Protein AF-A0A7W1PK76-F1 (afdb_monomer)

Nearest PDB structures (foldseek):
  7x0r-assembly1_A  TM=9.488E-01  e=7.006E-05  Acetivibrio thermocellus
  4p98-assembly1_A  TM=9.245E-01  e=9.685E-05  Conexibacter woesei DSM 14684
  4ycs-assembly5_E  TM=8.655E-01  e=1.176E-04  Clostridioides difficile 630
  2fqy-assembly1_A  TM=9.642E-01  e=5.030E-03  Treponema pallidum
  8abp-assembly1_A  TM=8.070E-01  e=7.635E-02  Escherichia coli

Radius of gyration: 12.39 Å; Cα contacts (8 Å, |Δi|>4): 175; chains: 1; bounding box: 29×33×29 Å

Sequence (96 aa):
MGLITPGSIADAAWNSGAFEGLQQIRDSLGLAVSHVEARTPSEQDEALRTYAAQGYDLVFAHGFEFQEPAERVSAEYPRTIFIITSGGGWWGTWLR

Mean predicted aligned error: 4.47 Å

Secondary structure (DSSP, 8-state):
-EEEESS-TTSSSHHHHHHHHHHHHHHHH----EEEE--SHHHHHHHHHHHHHTT-SEEEEESGGGHHHHHHHHHH-TTSEEEEES-SSSS---B-

pLDDT: mean 90.77, std 14.56, range [39.5, 98.56]

Solvent-accessible surface area (backbone atoms only — not comparable to full-atom values): 5262 Å² total; per-residue (Å²): 68,39,39,37,25,55,52,58,56,81,63,79,48,77,38,24,53,55,50,52,51,53,50,51,49,27,74,74,69,72,47,70,70,48,78,50,72,28,74,46,77,67,43,42,44,48,49,56,47,49,45,41,76,72,64,33,57,38,33,38,31,56,32,43,85,43,43,69,51,46,60,58,44,19,70,77,35,65,73,24,38,50,43,52,42,76,42,93,58,90,67,82,71,79,49,87

Foldseek 3Di:
DEEEALDDCVPVPQNVVVVVVQVVCCVVVVDDYYYDYQNDLVSLLVVLLVCLVVPAQEYEYEEQSNVVSNLVNCVVRVSHWYWYHPHDDDDTDGRD

Structure (mmCIF, N/CA/C/O backbone):
data_AF-A0A7W1PK76-F1
#
_entry.id   AF-A0A7W1PK76-F1
#
loop_
_atom_site.group_PDB
_atom_site.id
_atom_site.type_symbol
_atom_site.label_atom_id
_atom_site.label_alt_id
_atom_site.label_comp_id
_atom_site.label_asym_id
_atom_site.label_entity_id
_atom_site.label_seq_id
_atom_site.pdbx_PDB_ins_code
_atom_site.Cartn_x
_atom_site.Cartn_y
_atom_site.Cartn_z
_atom_site.occupancy
_atom_site.B_iso_or_equiv
_atom_site.auth_seq_id
_atom_site.auth_comp_id
_atom_site.auth_asym_id
_atom_site.auth_atom_id
_atom_site.pdbx_PDB_model_num
ATOM 1 N N . MET A 1 1 ? -6.957 -0.516 6.600 1.00 93.50 1 MET A N 1
ATOM 2 C CA . MET A 1 1 ? -6.748 -0.546 5.131 1.00 93.50 1 MET A CA 1
ATOM 3 C C . MET A 1 1 ? -5.387 0.054 4.816 1.00 93.50 1 MET A C 1
ATOM 5 O O . MET A 1 1 ? -5.016 1.020 5.470 1.00 93.50 1 MET A O 1
ATOM 9 N N . GLY A 1 2 ? -4.630 -0.532 3.892 1.00 97.25 2 GLY A N 1
ATOM 10 C CA . GLY A 1 2 ? -3.272 -0.090 3.558 1.00 97.25 2 GLY A CA 1
ATOM 11 C C . GLY A 1 2 ? -3.166 0.455 2.136 1.00 97.25 2 GLY A C 1
ATOM 12 O O . GLY A 1 2 ? -3.890 -0.006 1.255 1.00 97.25 2 GLY A O 1
ATOM 13 N N . LEU A 1 3 ? -2.251 1.396 1.918 1.00 98.31 3 LEU A N 1
ATOM 1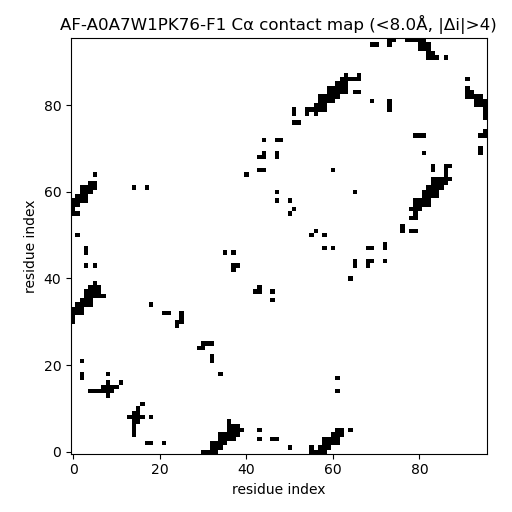4 C CA . LEU A 1 3 ? -1.810 1.859 0.603 1.00 98.31 3 LEU A CA 1
ATOM 15 C C . LEU A 1 3 ? -0.289 1.717 0.498 1.00 98.31 3 LEU A C 1
ATOM 17 O O . LEU A 1 3 ? 0.440 2.191 1.365 1.00 98.31 3 LEU A O 1
ATOM 21 N N . ILE A 1 4 ? 0.188 1.113 -0.580 1.00 98.50 4 ILE A N 1
ATOM 22 C CA . ILE A 1 4 ? 1.607 1.023 -0.918 1.00 98.50 4 ILE A CA 1
ATOM 23 C C . ILE A 1 4 ? 1.800 1.790 -2.225 1.00 98.50 4 ILE A C 1
ATOM 25 O O . ILE A 1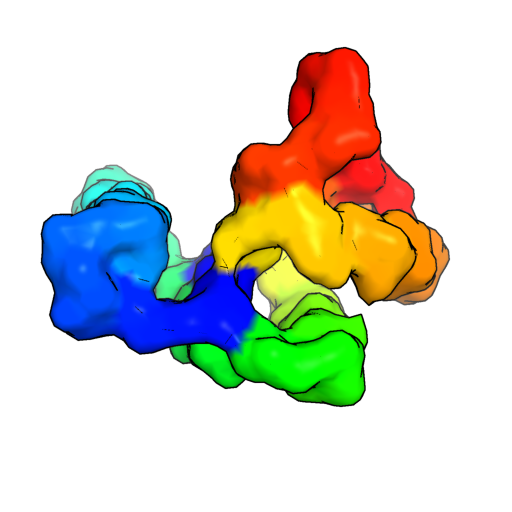 4 ? 1.132 1.480 -3.210 1.00 98.50 4 ILE A O 1
ATOM 29 N N . THR A 1 5 ? 2.671 2.799 -2.244 1.00 98.19 5 THR A N 1
ATOM 30 C CA . THR A 1 5 ? 2.989 3.569 -3.460 1.00 98.19 5 THR A CA 1
ATOM 31 C C . THR A 1 5 ? 4.429 3.323 -3.905 1.00 98.19 5 THR A C 1
ATOM 33 O O . THR A 1 5 ? 5.309 3.176 -3.059 1.00 98.19 5 THR A O 1
ATOM 36 N N . PRO A 1 6 ? 4.725 3.325 -5.213 1.00 96.88 6 PRO A N 1
ATOM 37 C CA . PRO A 1 6 ? 6.081 3.121 -5.717 1.00 96.88 6 PRO A CA 1
ATOM 38 C C . PRO A 1 6 ? 6.946 4.381 -5.653 1.00 96.88 6 PRO A C 1
ATOM 40 O O . PRO A 1 6 ? 8.143 4.357 -5.933 1.00 96.88 6 PRO A O 1
ATOM 43 N N . GLY A 1 7 ? 6.339 5.506 -5.290 1.00 95.94 7 GLY A N 1
ATOM 44 C CA . GLY A 1 7 ? 6.997 6.790 -5.178 1.00 95.94 7 GLY A CA 1
ATOM 45 C C . GLY A 1 7 ? 6.259 7.718 -4.230 1.00 95.94 7 GLY A C 1
ATOM 46 O O . GLY A 1 7 ? 5.328 7.319 -3.520 1.00 95.94 7 GLY A O 1
ATOM 47 N N . SER A 1 8 ? 6.713 8.968 -4.223 1.00 96.88 8 SER A N 1
ATOM 48 C CA . SER A 1 8 ? 6.257 9.939 -3.244 1.00 96.88 8 SER A CA 1
ATOM 49 C C . SER A 1 8 ? 4.842 10.417 -3.499 1.00 96.88 8 SER A C 1
ATOM 51 O O . SER A 1 8 ? 4.524 10.860 -4.596 1.00 96.88 8 SER A O 1
ATOM 53 N N . ILE A 1 9 ? 4.031 10.447 -2.443 1.00 96.81 9 ILE A N 1
ATOM 54 C CA . ILE A 1 9 ? 2.698 11.071 -2.452 1.00 96.81 9 ILE A CA 1
ATOM 55 C C . ILE A 1 9 ? 2.748 12.597 -2.635 1.00 96.81 9 ILE A C 1
ATOM 57 O O . ILE A 1 9 ? 1.714 13.229 -2.822 1.00 96.81 9 ILE A O 1
ATOM 61 N N . ALA A 1 10 ? 3.942 13.199 -2.592 1.00 94.94 10 ALA A N 1
ATOM 62 C CA . ALA A 1 10 ? 4.170 14.605 -2.912 1.00 94.94 10 ALA A CA 1
ATOM 63 C C . ALA A 1 10 ? 4.399 14.857 -4.417 1.00 94.94 10 ALA A C 1
ATOM 65 O O . ALA A 1 10 ? 4.710 15.982 -4.800 1.00 94.94 10 ALA A O 1
ATOM 66 N N . ASP A 1 11 ? 4.256 13.838 -5.274 1.00 90.50 11 ASP A N 1
ATOM 67 C CA . ASP A 1 11 ? 4.443 13.955 -6.727 1.00 90.50 11 ASP A CA 1
ATOM 68 C C . ASP A 1 11 ? 3.399 14.834 -7.439 1.00 90.50 11 ASP A C 1
ATOM 70 O O . ASP A 1 11 ? 3.541 15.088 -8.635 1.00 90.50 11 ASP A O 1
ATOM 74 N N . ALA A 1 12 ? 2.378 15.303 -6.710 1.00 89.62 12 ALA A N 1
ATOM 75 C CA . ALA A 1 12 ? 1.266 16.115 -7.205 1.00 89.62 12 ALA A CA 1
ATOM 76 C C . ALA A 1 12 ? 0.588 15.520 -8.457 1.00 89.62 12 ALA A C 1
ATOM 78 O O . ALA A 1 12 ? 0.022 16.251 -9.274 1.00 89.62 12 ALA A O 1
ATOM 79 N N . ALA A 1 13 ? 0.682 14.199 -8.623 1.00 91.31 13 ALA A N 1
ATOM 80 C CA . ALA A 1 13 ? 0.210 13.480 -9.789 1.00 91.31 13 ALA A CA 1
ATOM 81 C C . ALA A 1 13 ? -0.323 12.092 -9.398 1.00 91.31 13 ALA A C 1
ATOM 83 O O . ALA A 1 13 ? -1.446 11.960 -8.912 1.00 91.31 13 ALA A O 1
ATOM 84 N N . TRP A 1 14 ? 0.446 11.036 -9.669 1.00 92.00 14 TRP A N 1
ATOM 85 C CA . TRP A 1 14 ? -0.041 9.660 -9.624 1.00 92.00 14 TRP A CA 1
ATOM 86 C C . TRP A 1 14 ? -0.248 9.157 -8.196 1.00 92.00 14 TRP A C 1
ATOM 88 O O . TRP A 1 14 ? -1.306 8.605 -7.884 1.00 92.00 14 TRP A O 1
ATOM 98 N N . ASN A 1 15 ? 0.743 9.341 -7.326 1.00 95.81 15 ASN A N 1
ATOM 99 C CA . ASN A 1 15 ? 0.693 8.844 -5.954 1.00 95.81 15 ASN A CA 1
ATOM 100 C C . ASN A 1 15 ? -0.128 9.765 -5.051 1.00 95.81 15 ASN A C 1
ATOM 102 O O . ASN A 1 15 ? -0.827 9.271 -4.162 1.00 95.81 15 ASN A O 1
ATOM 106 N N . SER A 1 16 ? -0.097 11.081 -5.297 1.00 96.12 16 SER A N 1
ATOM 107 C CA . SER A 1 16 ? -0.929 12.031 -4.551 1.00 96.12 16 SER A CA 1
ATOM 108 C C . SER A 1 16 ? -2.417 11.700 -4.692 1.00 96.12 16 SER A C 1
ATOM 110 O O . SER A 1 16 ? -3.124 11.643 -3.688 1.00 96.12 16 SER A O 1
ATOM 112 N N . GLY A 1 17 ? -2.881 11.364 -5.903 1.00 95.81 17 GLY A N 1
ATOM 113 C CA . GLY A 1 17 ? -4.279 10.992 -6.145 1.00 95.81 17 GLY A CA 1
ATOM 114 C C . GLY A 1 17 ? -4.721 9.729 -5.394 1.00 95.81 17 GLY A C 1
ATOM 115 O O . GLY A 1 17 ? -5.814 9.691 -4.826 1.00 95.81 17 GLY A O 1
ATOM 116 N N . ALA A 1 18 ? -3.868 8.703 -5.321 1.00 95.88 18 ALA A N 1
ATOM 117 C CA . ALA A 1 18 ? -4.171 7.499 -4.542 1.00 95.88 18 ALA A CA 1
ATOM 118 C C . ALA A 1 18 ? -4.245 7.784 -3.037 1.00 95.88 18 ALA A C 1
ATOM 120 O O . ALA A 1 18 ? -5.143 7.291 -2.348 1.00 95.88 18 ALA A O 1
ATOM 121 N N . PHE A 1 19 ? -3.328 8.610 -2.530 1.00 97.25 19 PHE A N 1
ATOM 122 C CA . PHE A 1 19 ? -3.319 9.002 -1.126 1.00 97.25 19 PHE A CA 1
ATOM 123 C C . PHE A 1 19 ? -4.538 9.857 -0.761 1.00 97.25 19 PHE A C 1
ATOM 125 O O . PHE A 1 19 ? -5.157 9.634 0.278 1.00 97.25 19 PHE A O 1
ATOM 132 N N . GLU A 1 20 ? -4.947 10.786 -1.625 1.00 96.81 20 GLU A N 1
ATOM 1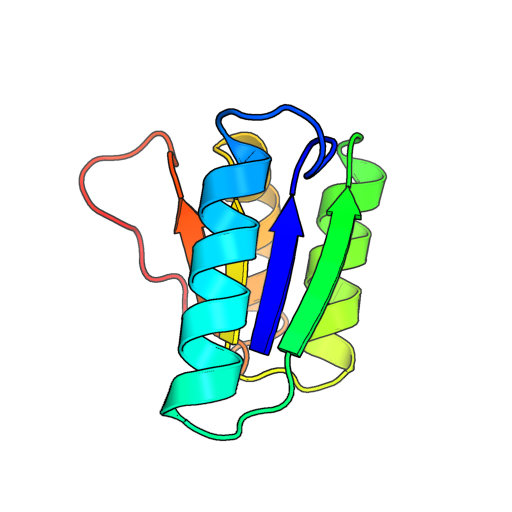33 C CA . GLU A 1 20 ? -6.192 11.544 -1.463 1.00 96.81 20 GLU A CA 1
ATOM 134 C C . GLU A 1 20 ? -7.417 10.625 -1.394 1.00 96.81 20 GLU A C 1
ATOM 136 O O . GLU A 1 20 ? -8.253 10.789 -0.504 1.00 96.81 20 GLU A O 1
ATOM 141 N N . GLY A 1 21 ? -7.500 9.614 -2.264 1.00 94.94 21 GLY A N 1
ATOM 142 C CA . GLY A 1 21 ? -8.559 8.604 -2.212 1.00 94.94 21 GLY A CA 1
ATOM 143 C C . GLY A 1 21 ? -8.575 7.825 -0.891 1.00 94.94 21 GLY A C 1
ATOM 144 O O . GLY A 1 21 ? -9.631 7.666 -0.275 1.00 94.94 21 GLY A O 1
ATOM 145 N N . LEU A 1 22 ? -7.405 7.400 -0.401 1.00 96.12 22 LEU A N 1
ATOM 146 C CA . LEU A 1 22 ? -7.277 6.730 0.898 1.00 96.12 22 LEU A CA 1
ATOM 147 C C . LEU A 1 22 ? -7.776 7.617 2.051 1.00 96.12 22 LEU A C 1
ATOM 149 O O . LEU A 1 22 ? -8.480 7.137 2.943 1.00 96.12 22 LEU A O 1
ATOM 153 N N . GLN A 1 23 ? -7.442 8.910 2.029 1.00 96.44 23 GLN A N 1
ATOM 154 C CA . GLN A 1 23 ? -7.912 9.868 3.032 1.00 96.44 23 GLN A CA 1
ATOM 155 C C . GLN A 1 23 ? -9.430 10.070 2.972 1.00 96.44 23 GLN A C 1
ATOM 157 O O . GLN A 1 23 ? -10.079 10.075 4.014 1.00 96.44 23 GLN A O 1
ATOM 162 N N . GLN A 1 24 ? -10.019 10.142 1.778 1.00 96.38 24 GLN A N 1
ATOM 163 C CA . GLN A 1 24 ? -11.476 10.230 1.632 1.00 96.38 24 GLN A CA 1
ATOM 164 C C . GLN A 1 24 ? -12.188 8.993 2.197 1.00 96.38 24 GLN A C 1
ATOM 166 O O . GLN A 1 24 ? -13.227 9.126 2.846 1.00 96.38 24 GLN A O 1
ATOM 171 N N . ILE A 1 25 ? -11.623 7.795 2.006 1.00 93.50 25 ILE A N 1
ATOM 172 C CA . ILE A 1 25 ? -12.151 6.552 2.590 1.00 93.50 25 ILE A CA 1
ATOM 173 C C . ILE A 1 25 ? -12.078 6.597 4.119 1.00 93.50 25 ILE A C 1
ATOM 175 O O . ILE A 1 25 ? -13.070 6.283 4.781 1.00 93.50 25 ILE A O 1
ATOM 179 N N . ARG A 1 26 ? -10.929 7.007 4.678 1.00 94.19 26 ARG A N 1
ATOM 180 C CA . ARG A 1 26 ? -10.757 7.211 6.127 1.00 94.19 26 ARG A CA 1
ATOM 181 C C . ARG A 1 26 ? -11.855 8.118 6.672 1.00 94.19 26 ARG A C 1
ATOM 183 O O . ARG A 1 26 ? -12.527 7.741 7.627 1.00 94.19 26 ARG A O 1
ATOM 190 N N . ASP A 1 27 ? -12.049 9.276 6.050 1.00 95.88 27 ASP A N 1
ATOM 191 C CA . ASP A 1 27 ? -12.954 10.312 6.550 1.00 95.88 27 ASP A CA 1
ATOM 192 C C . ASP A 1 27 ? -14.433 9.918 6.377 1.00 95.88 27 ASP A C 1
ATOM 194 O O . ASP A 1 27 ? -15.258 10.223 7.235 1.00 95.88 27 ASP A O 1
ATOM 198 N N . SER A 1 28 ? -14.767 9.182 5.311 1.00 95.44 28 SER A N 1
ATOM 199 C CA . SER A 1 28 ? -16.147 8.755 5.024 1.00 95.44 28 SER A CA 1
ATOM 200 C C . SER A 1 28 ? -16.595 7.548 5.849 1.00 95.44 28 SER A C 1
ATOM 202 O O . SER A 1 28 ? -17.771 7.441 6.191 1.00 95.44 28 SER A O 1
ATOM 204 N N . LEU A 1 29 ? -15.683 6.613 6.139 1.00 93.75 29 LEU A N 1
ATOM 205 C CA . LEU A 1 29 ? -16.008 5.343 6.801 1.00 93.75 29 LEU A CA 1
ATOM 206 C C . LEU A 1 29 ? -15.492 5.253 8.244 1.00 93.75 29 LEU A C 1
ATOM 208 O O . LEU A 1 29 ? -15.820 4.297 8.945 1.00 93.75 29 LEU A O 1
ATOM 212 N N . GLY A 1 30 ? -14.672 6.207 8.694 1.00 91.38 30 GLY A N 1
ATOM 213 C CA . GLY A 1 30 ? -14.055 6.187 10.023 1.00 91.38 30 GLY A CA 1
ATOM 214 C C . GLY A 1 30 ? -13.047 5.049 10.217 1.00 91.38 30 GLY A C 1
ATOM 215 O O . GLY A 1 30 ? -12.812 4.615 11.344 1.00 91.38 30 GLY A O 1
ATOM 216 N N . LEU A 1 31 ? -12.478 4.523 9.129 1.00 89.44 31 LEU A N 1
ATOM 217 C CA . LEU A 1 31 ? -11.559 3.385 9.165 1.00 89.44 31 LEU A CA 1
ATOM 218 C C . LEU A 1 31 ? -10.113 3.834 9.378 1.00 89.44 31 LEU A C 1
ATOM 220 O O . LEU A 1 31 ? -9.668 4.835 8.821 1.00 89.44 31 LEU A O 1
ATOM 224 N N . ALA A 1 32 ? -9.342 3.030 10.111 1.00 90.56 32 ALA A N 1
ATOM 225 C CA . ALA A 1 32 ? -7.900 3.213 10.193 1.00 90.56 32 ALA A CA 1
ATOM 226 C C . ALA A 1 32 ? -7.239 2.919 8.835 1.00 90.56 32 ALA A C 1
ATOM 228 O O . ALA A 1 32 ? -7.446 1.857 8.224 1.00 90.56 32 ALA A O 1
ATOM 229 N N . VAL A 1 33 ? -6.415 3.863 8.386 1.00 95.44 33 VAL A N 1
ATOM 230 C CA . VAL A 1 33 ? -5.636 3.763 7.151 1.00 95.44 33 VAL A CA 1
ATOM 231 C C . VAL A 1 33 ? -4.144 3.863 7.442 1.00 95.44 33 VAL A C 1
ATOM 233 O O . VAL A 1 33 ? -3.739 4.522 8.398 1.00 95.44 33 VAL A O 1
ATOM 236 N N . SER A 1 34 ? -3.337 3.209 6.614 1.00 97.75 34 SER A N 1
ATOM 237 C CA . SER A 1 34 ? -1.874 3.260 6.655 1.00 97.75 34 SER A CA 1
ATOM 238 C C . SER A 1 34 ? -1.325 3.422 5.243 1.00 97.75 34 SER A C 1
ATOM 240 O O . SER A 1 34 ? -1.947 2.957 4.285 1.00 97.75 34 SER A O 1
ATOM 242 N N . HIS A 1 35 ? -0.181 4.090 5.121 1.00 98.12 35 HIS A N 1
ATOM 243 C CA . HIS A 1 35 ? 0.516 4.302 3.856 1.00 98.12 35 HIS A CA 1
ATOM 244 C C . HIS A 1 35 ? 2.021 4.076 4.024 1.00 98.12 35 HIS A C 1
ATOM 246 O O . HIS A 1 35 ? 2.595 4.486 5.034 1.00 98.12 35 HIS A O 1
ATOM 252 N N . VAL A 1 36 ? 2.642 3.428 3.035 1.00 98.38 36 VAL A N 1
ATOM 253 C CA . VAL A 1 36 ? 4.099 3.303 2.896 1.00 98.38 36 VAL A CA 1
ATOM 254 C C . VAL A 1 36 ? 4.526 3.520 1.444 1.00 98.38 36 VAL A C 1
ATOM 256 O O . VAL A 1 36 ? 3.784 3.222 0.506 1.00 98.38 36 VAL A O 1
ATOM 259 N N . GLU A 1 37 ? 5.747 4.019 1.260 1.00 98.25 37 GLU A N 1
ATOM 260 C CA . GLU A 1 37 ? 6.413 4.066 -0.042 1.00 98.25 37 GLU A CA 1
ATOM 261 C C . GLU A 1 37 ? 7.340 2.851 -0.190 1.00 98.25 37 GLU A C 1
ATOM 263 O O . GLU A 1 37 ? 8.135 2.575 0.708 1.00 98.25 37 GLU A O 1
ATOM 268 N N . ALA A 1 38 ? 7.259 2.152 -1.322 1.00 98.06 38 ALA A N 1
ATOM 269 C CA . ALA A 1 38 ? 8.072 0.986 -1.655 1.00 98.06 38 ALA A CA 1
ATOM 270 C C . ALA A 1 38 ? 8.616 1.114 -3.087 1.00 98.06 38 ALA A C 1
ATOM 272 O O . ALA A 1 38 ? 7.949 0.785 -4.069 1.00 98.06 38 ALA A O 1
ATOM 273 N N . ARG A 1 39 ? 9.835 1.636 -3.204 1.00 96.19 39 ARG A N 1
ATOM 274 C CA . ARG A 1 39 ? 10.450 2.099 -4.457 1.00 96.19 39 ARG A CA 1
ATOM 275 C C . ARG A 1 39 ? 11.259 1.015 -5.161 1.00 96.19 39 ARG A C 1
ATOM 277 O O . ARG A 1 39 ? 11.520 1.127 -6.356 1.00 96.19 39 ARG A O 1
ATOM 284 N N . THR A 1 40 ? 11.690 -0.010 -4.431 1.00 97.44 40 THR A N 1
ATOM 285 C CA . THR A 1 40 ? 12.472 -1.127 -4.980 1.00 97.44 40 THR A CA 1
ATOM 286 C C . THR A 1 40 ? 11.684 -2.437 -4.943 1.00 97.44 40 THR A C 1
ATOM 288 O O . THR A 1 40 ? 10.836 -2.600 -4.068 1.00 97.44 40 THR A O 1
ATOM 291 N N . PRO A 1 41 ? 11.994 -3.424 -5.806 1.00 96.44 41 PRO A N 1
ATOM 292 C CA . PRO A 1 41 ? 11.319 -4.726 -5.771 1.00 96.44 41 PRO A CA 1
ATOM 293 C C . PRO A 1 41 ? 11.354 -5.414 -4.398 1.00 96.44 41 PRO A C 1
ATOM 295 O O . PRO A 1 41 ? 10.386 -6.058 -4.002 1.00 96.44 41 PRO A O 1
ATOM 298 N N . SER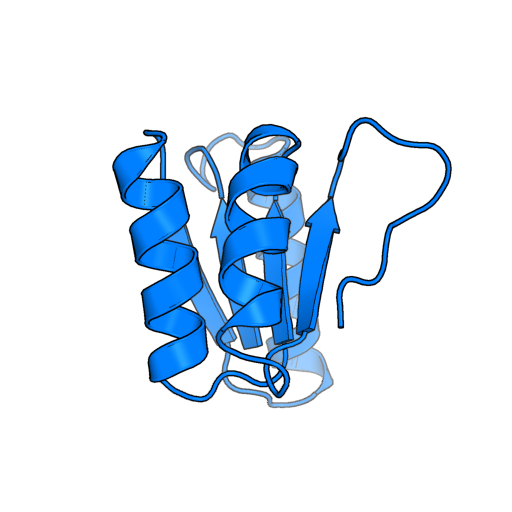 A 1 42 ? 12.449 -5.249 -3.646 1.00 97.50 42 SER A N 1
ATOM 299 C CA . SER A 1 42 ? 12.569 -5.798 -2.289 1.00 97.50 42 SER A CA 1
ATOM 300 C C . SER A 1 42 ? 11.616 -5.109 -1.313 1.00 97.50 42 SER A C 1
ATOM 302 O O . SER A 1 42 ? 10.944 -5.785 -0.542 1.00 97.50 42 SER A O 1
ATOM 304 N N . GLU A 1 43 ? 11.533 -3.777 -1.362 1.00 98.31 43 GLU A N 1
ATOM 305 C CA . GLU A 1 43 ? 10.611 -3.007 -0.517 1.00 98.31 43 GLU A CA 1
ATOM 306 C C . GLU A 1 43 ? 9.149 -3.332 -0.849 1.00 98.31 43 GLU A C 1
ATOM 308 O O . GLU A 1 43 ? 8.302 -3.337 0.038 1.00 98.31 43 GLU A O 1
ATOM 313 N N . GLN A 1 44 ? 8.841 -3.618 -2.116 1.00 97.88 44 GLN A N 1
ATOM 314 C CA . GLN A 1 44 ? 7.485 -3.939 -2.570 1.00 97.88 44 GLN A CA 1
ATOM 315 C C . GLN A 1 44 ? 7.008 -5.280 -2.002 1.00 97.88 44 GLN A C 1
ATOM 317 O O . GLN A 1 44 ? 5.919 -5.346 -1.430 1.00 97.88 44 GLN A O 1
ATOM 322 N N . ASP A 1 45 ? 7.831 -6.330 -2.101 1.00 97.56 45 ASP A N 1
ATOM 323 C CA . ASP A 1 45 ? 7.534 -7.643 -1.509 1.00 97.56 45 ASP A CA 1
ATOM 324 C C . ASP A 1 45 ? 7.434 -7.546 0.026 1.00 97.56 45 ASP A C 1
ATOM 326 O O . ASP A 1 45 ? 6.470 -8.034 0.623 1.00 97.56 45 ASP A O 1
ATOM 330 N N . GLU A 1 46 ? 8.365 -6.828 0.664 1.00 98.44 46 GLU A N 1
ATOM 331 C CA . GLU A 1 46 ? 8.360 -6.614 2.114 1.00 98.44 46 GLU A CA 1
ATOM 332 C C . GLU A 1 46 ? 7.112 -5.856 2.591 1.00 98.44 46 GLU A C 1
ATOM 334 O O . GLU A 1 46 ? 6.484 -6.263 3.573 1.00 98.44 46 GLU A O 1
ATOM 339 N N . ALA A 1 47 ? 6.709 -4.785 1.902 1.00 98.56 47 ALA A N 1
ATOM 340 C CA . ALA A 1 47 ? 5.536 -3.991 2.263 1.00 98.56 47 ALA A CA 1
ATOM 341 C C . ALA A 1 47 ? 4.236 -4.805 2.154 1.00 98.56 47 ALA A C 1
ATOM 343 O O . ALA A 1 47 ? 3.411 -4.777 3.074 1.00 98.56 47 ALA A O 1
ATOM 344 N N . LEU A 1 48 ? 4.076 -5.580 1.073 1.00 98.56 48 LEU A N 1
ATOM 345 C CA . LEU A 1 48 ? 2.925 -6.468 0.874 1.00 98.56 48 LEU A CA 1
ATOM 346 C C . LEU A 1 48 ? 2.824 -7.505 2.001 1.00 98.56 48 LEU A C 1
ATOM 348 O O . LEU A 1 48 ? 1.766 -7.651 2.622 1.00 98.56 48 LEU A O 1
ATOM 352 N N . ARG A 1 49 ? 3.937 -8.182 2.314 1.00 98.50 49 ARG A N 1
ATOM 353 C CA . ARG A 1 49 ? 4.009 -9.168 3.405 1.00 98.50 49 ARG A CA 1
ATOM 354 C C . ARG A 1 49 ? 3.750 -8.538 4.762 1.00 98.50 49 ARG A C 1
ATOM 356 O O . ARG A 1 49 ? 3.028 -9.114 5.570 1.00 98.50 49 ARG A O 1
ATOM 363 N N . THR A 1 50 ? 4.308 -7.358 5.011 1.00 98.56 50 THR A N 1
ATOM 364 C CA . THR A 1 50 ? 4.167 -6.655 6.289 1.00 98.56 50 THR A CA 1
ATOM 365 C C . THR A 1 50 ? 2.711 -6.304 6.560 1.00 98.56 50 THR A C 1
ATOM 367 O O . THR A 1 50 ? 2.198 -6.630 7.630 1.00 98.56 50 THR A O 1
ATOM 370 N N . TYR A 1 51 ? 2.008 -5.706 5.597 1.00 98.31 51 TYR A N 1
ATOM 371 C CA . TYR A 1 51 ? 0.587 -5.400 5.767 1.00 98.31 51 TYR A CA 1
ATOM 372 C C . TYR A 1 51 ? -0.265 -6.661 5.931 1.00 98.31 51 TYR A C 1
ATOM 374 O O . TYR A 1 51 ? -1.147 -6.697 6.793 1.00 98.31 51 TYR A O 1
ATOM 382 N N . ALA A 1 52 ? 0.023 -7.726 5.182 1.00 97.94 52 ALA A N 1
ATOM 383 C CA . ALA A 1 52 ? -0.702 -8.978 5.340 1.00 97.94 52 ALA A CA 1
ATOM 384 C C . ALA A 1 52 ? -0.458 -9.653 6.699 1.00 97.94 52 ALA A C 1
ATOM 386 O O . ALA A 1 52 ? -1.410 -10.073 7.359 1.00 97.94 52 ALA A O 1
ATOM 387 N N . ALA A 1 53 ? 0.792 -9.693 7.164 1.00 98.12 53 ALA A N 1
ATOM 388 C CA . ALA A 1 53 ? 1.165 -10.230 8.471 1.00 98.12 53 ALA A CA 1
ATOM 389 C C . ALA A 1 53 ? 0.582 -9.409 9.634 1.00 98.12 53 ALA A C 1
ATOM 391 O O . ALA A 1 53 ? 0.242 -9.968 10.675 1.00 98.12 53 ALA A O 1
ATOM 392 N N . GLN A 1 54 ? 0.410 -8.097 9.446 1.00 97.62 54 GLN A N 1
ATOM 393 C CA . GLN A 1 54 ? -0.277 -7.212 10.394 1.00 97.62 54 GLN A CA 1
ATOM 394 C C . GLN A 1 54 ? -1.808 -7.371 10.379 1.00 97.62 54 GLN A C 1
ATOM 396 O O . GLN A 1 54 ? -2.496 -6.729 11.171 1.00 97.62 54 GLN A O 1
ATOM 401 N N . GLY A 1 55 ? -2.352 -8.231 9.513 1.00 96.19 55 GLY A N 1
ATOM 402 C CA . GLY A 1 55 ? -3.769 -8.580 9.498 1.00 96.19 55 GLY A CA 1
ATOM 403 C C . GLY A 1 55 ? -4.669 -7.569 8.790 1.00 96.19 55 GLY A C 1
ATOM 404 O O . GLY A 1 55 ? -5.860 -7.534 9.087 1.00 96.19 55 GLY A O 1
ATOM 405 N N . TYR A 1 56 ? -4.131 -6.761 7.872 1.00 96.75 56 TYR A N 1
ATOM 406 C CA . TYR A 1 56 ? -4.938 -5.861 7.049 1.00 96.75 56 TYR A CA 1
ATOM 407 C C . TYR A 1 56 ? -5.849 -6.664 6.114 1.00 96.75 56 TYR A C 1
ATOM 409 O O . TYR A 1 56 ? -5.366 -7.490 5.352 1.00 96.75 56 TYR A O 1
ATOM 417 N N . ASP A 1 57 ? -7.153 -6.377 6.113 1.00 95.00 57 ASP A N 1
ATOM 418 C CA . ASP A 1 57 ? -8.096 -7.072 5.222 1.00 95.00 57 ASP A CA 1
ATOM 419 C C . ASP A 1 57 ? -8.012 -6.584 3.763 1.00 95.00 57 ASP A C 1
ATOM 421 O O . ASP A 1 57 ? -8.308 -7.334 2.836 1.00 95.00 57 ASP A O 1
ATOM 425 N N . LEU A 1 58 ? -7.608 -5.323 3.550 1.00 95.44 58 LEU A N 1
ATOM 426 C CA . LEU A 1 58 ? -7.487 -4.707 2.226 1.00 95.44 58 LEU A CA 1
ATOM 427 C C . LEU A 1 58 ? -6.222 -3.854 2.109 1.00 95.44 58 LEU A C 1
ATOM 429 O O . LEU A 1 58 ? -5.994 -2.950 2.930 1.00 95.44 58 LEU A O 1
ATOM 433 N N . VAL A 1 59 ? -5.455 -4.111 1.050 1.00 97.94 59 VAL A N 1
ATOM 434 C CA . VAL A 1 59 ? -4.234 -3.394 0.677 1.00 97.94 59 VAL A CA 1
ATOM 435 C C . VAL A 1 59 ? -4.314 -2.964 -0.787 1.00 97.94 59 VAL A C 1
ATOM 437 O O . VAL A 1 59 ? -4.435 -3.795 -1.682 1.00 97.94 59 VAL A O 1
ATOM 440 N N . PHE A 1 60 ? -4.210 -1.662 -1.037 1.00 97.62 60 PHE A N 1
ATOM 441 C CA . PHE A 1 60 ? -3.994 -1.113 -2.373 1.00 97.62 60 PHE A CA 1
ATOM 442 C C . PHE A 1 60 ? -2.492 -1.027 -2.637 1.00 97.62 60 PHE A C 1
ATOM 444 O O . PHE A 1 60 ? -1.793 -0.315 -1.922 1.00 97.62 60 PHE A O 1
ATOM 451 N N . ALA A 1 61 ? -1.995 -1.721 -3.654 1.00 97.50 61 ALA A N 1
ATOM 452 C CA . ALA A 1 61 ? -0.621 -1.586 -4.120 1.00 97.50 61 ALA A CA 1
ATOM 453 C C . ALA A 1 61 ? -0.636 -0.841 -5.462 1.00 97.50 61 ALA A C 1
ATOM 455 O O . ALA A 1 61 ? -1.117 -1.343 -6.479 1.00 97.50 61 ALA A O 1
ATOM 456 N N . HIS A 1 62 ? -0.233 0.428 -5.419 1.00 96.75 62 HIS A N 1
ATOM 457 C CA . HIS A 1 62 ? -0.591 1.424 -6.423 1.00 96.75 62 HIS A CA 1
ATOM 458 C C . HIS A 1 62 ? 0.431 1.513 -7.558 1.00 96.75 62 HIS A C 1
ATOM 460 O O . HIS A 1 62 ? 1.214 2.458 -7.624 1.00 96.75 62 HIS A O 1
ATOM 466 N N . GLY A 1 63 ? 0.436 0.525 -8.447 1.00 93.75 63 GLY A N 1
ATOM 467 C CA . GLY A 1 63 ? 1.350 0.468 -9.585 1.00 93.75 63 GLY A CA 1
ATOM 468 C C . GLY A 1 63 ? 1.452 -0.930 -10.195 1.00 93.75 63 GLY A C 1
ATOM 469 O O . GLY A 1 63 ? 1.212 -1.937 -9.528 1.00 93.75 63 GLY A O 1
ATOM 470 N N . PHE A 1 64 ? 1.845 -1.011 -11.464 1.00 92.69 64 PHE A N 1
ATOM 471 C CA . PHE A 1 64 ? 1.988 -2.281 -12.180 1.00 92.69 64 PHE A CA 1
ATOM 472 C C . PHE A 1 64 ? 3.109 -3.165 -11.610 1.00 92.69 64 PHE A C 1
ATOM 474 O O . PHE A 1 64 ? 3.032 -4.390 -11.694 1.00 92.69 64 PHE A O 1
ATOM 481 N N . GLU A 1 65 ? 4.134 -2.554 -11.016 1.00 93.75 65 GLU A N 1
ATOM 482 C CA . GLU A 1 65 ? 5.282 -3.213 -10.386 1.00 93.75 65 GLU A CA 1
ATOM 483 C C . GLU A 1 65 ? 4.885 -4.141 -9.227 1.00 93.75 65 GLU A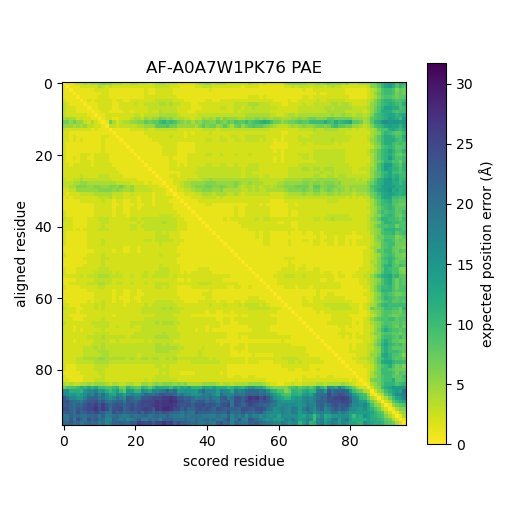 C 1
ATOM 485 O O . GLU A 1 65 ? 5.619 -5.072 -8.903 1.00 93.75 65 GLU A O 1
ATOM 490 N N . PHE A 1 66 ? 3.701 -3.941 -8.642 1.00 96.25 66 PHE A N 1
ATOM 491 C CA . PHE A 1 66 ? 3.205 -4.759 -7.539 1.00 96.25 66 PHE A CA 1
ATOM 492 C C . PHE A 1 66 ? 2.500 -6.044 -7.981 1.00 96.25 66 PHE A C 1
ATOM 494 O O . PHE A 1 66 ? 2.221 -6.880 -7.126 1.00 96.25 66 PHE A O 1
ATOM 501 N N . GLN A 1 67 ? 2.212 -6.228 -9.275 1.00 93.88 67 GLN A N 1
ATOM 502 C CA . GLN A 1 67 ? 1.417 -7.361 -9.765 1.00 93.88 67 GLN A CA 1
ATOM 503 C C . GLN A 1 67 ? 2.023 -8.713 -9.363 1.00 93.88 67 GLN A C 1
ATOM 505 O O . GLN A 1 67 ? 1.4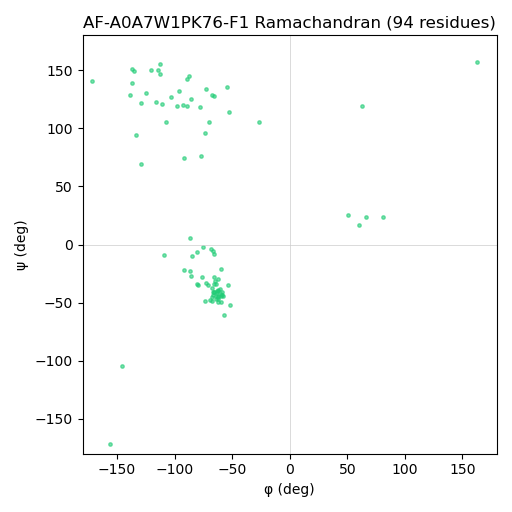01 -9.485 -8.640 1.00 93.88 67 GLN A O 1
ATOM 510 N N . GLU A 1 68 ? 3.252 -8.986 -9.801 1.00 93.19 68 GLU A N 1
ATOM 511 C CA . GLU A 1 68 ? 3.922 -10.262 -9.543 1.00 93.19 68 GLU A CA 1
ATOM 512 C C . GLU A 1 68 ? 4.161 -10.534 -8.042 1.00 93.19 68 GLU A C 1
ATOM 514 O O . GLU A 1 68 ? 3.843 -11.634 -7.577 1.00 93.19 68 GLU A O 1
ATOM 519 N N . PRO A 1 69 ? 4.685 -9.587 -7.230 1.00 95.50 69 PRO A N 1
ATOM 520 C CA . PRO A 1 69 ? 4.844 -9.854 -5.805 1.00 95.50 69 PRO A CA 1
ATOM 521 C C . PRO A 1 69 ? 3.495 -10.014 -5.089 1.00 95.50 69 PRO A C 1
ATOM 523 O O . PRO A 1 69 ? 3.395 -10.851 -4.195 1.00 95.50 69 PRO A O 1
ATOM 526 N N . ALA A 1 70 ? 2.435 -9.305 -5.491 1.00 95.81 70 ALA A N 1
ATOM 527 C CA . ALA A 1 70 ? 1.115 -9.482 -4.886 1.00 95.81 70 ALA A CA 1
ATOM 528 C C . ALA A 1 70 ? 0.491 -10.848 -5.200 1.00 95.81 70 ALA A C 1
ATOM 530 O O . ALA A 1 70 ? -0.107 -11.434 -4.304 1.00 95.81 70 ALA A O 1
ATOM 531 N N . GLU A 1 71 ? 0.672 -11.390 -6.410 1.00 93.25 71 GLU A N 1
ATOM 532 C CA . GLU A 1 71 ? 0.254 -12.761 -6.762 1.00 93.25 71 GLU A CA 1
ATOM 533 C C . GLU A 1 71 ? 0.917 -13.809 -5.866 1.00 93.25 71 GLU A C 1
ATOM 535 O O . GLU A 1 71 ? 0.283 -14.764 -5.416 1.00 93.25 71 GLU A O 1
ATOM 540 N N . ARG A 1 72 ? 2.204 -13.615 -5.574 1.00 94.50 72 ARG A N 1
ATOM 541 C CA . ARG A 1 72 ? 2.960 -14.505 -4.692 1.00 94.50 72 ARG A CA 1
ATOM 542 C C . ARG A 1 72 ? 2.488 -14.392 -3.244 1.00 94.50 72 ARG A C 1
ATOM 544 O O . ARG A 1 72 ? 2.245 -15.404 -2.595 1.00 94.50 72 ARG A O 1
ATOM 551 N N . VAL A 1 73 ? 2.349 -13.164 -2.743 1.00 96.62 73 VAL A N 1
ATOM 552 C CA . VAL A 1 73 ? 1.979 -12.901 -1.347 1.00 96.62 73 VAL A CA 1
ATOM 553 C C . VAL A 1 73 ? 0.512 -13.255 -1.078 1.00 96.62 73 VAL A C 1
ATOM 555 O O . VAL A 1 73 ? 0.218 -13.768 -0.001 1.00 96.62 73 VAL A O 1
ATOM 558 N N . SER A 1 74 ? -0.414 -13.066 -2.025 1.00 95.56 74 SER A N 1
ATOM 559 C CA . SER A 1 74 ? -1.827 -13.429 -1.821 1.00 95.56 74 SER A CA 1
ATOM 560 C C . SER A 1 74 ? -2.002 -14.925 -1.555 1.00 95.56 74 SER A C 1
ATOM 562 O O . SER A 1 74 ? -2.749 -15.301 -0.654 1.00 95.56 74 SER A O 1
ATOM 564 N N . ALA A 1 75 ? -1.229 -15.774 -2.242 1.00 94.88 75 ALA A N 1
ATOM 565 C CA . ALA A 1 75 ? -1.234 -17.218 -2.020 1.00 94.88 75 ALA A CA 1
ATOM 566 C C . ALA A 1 75 ? -0.790 -17.612 -0.596 1.00 94.88 75 ALA A C 1
ATOM 568 O O . ALA A 1 75 ? -1.237 -18.629 -0.063 1.00 94.88 75 ALA A O 1
ATOM 569 N N . GLU A 1 76 ? 0.074 -16.812 0.033 1.00 96.88 76 GLU A N 1
ATOM 570 C CA . GLU A 1 76 ? 0.542 -17.022 1.408 1.00 96.88 76 GLU A CA 1
ATOM 571 C C . GLU A 1 76 ? -0.410 -16.418 2.457 1.00 96.88 76 GLU A C 1
ATOM 573 O O . GLU A 1 76 ? -0.487 -16.910 3.586 1.00 96.88 76 GLU A O 1
ATOM 578 N N . TYR A 1 77 ? -1.164 -15.378 2.087 1.00 97.00 77 TYR A N 1
ATOM 579 C CA . TYR A 1 77 ? -2.044 -14.618 2.977 1.00 97.00 77 TYR A CA 1
ATOM 580 C C . TYR A 1 77 ? -3.472 -14.474 2.413 1.00 97.00 77 TYR A C 1
ATOM 582 O O . TYR A 1 77 ? -3.923 -13.357 2.154 1.00 97.00 77 TYR A O 1
ATOM 590 N N . PRO A 1 78 ? -4.261 -15.564 2.335 1.00 94.81 78 PRO A N 1
ATOM 591 C CA . PRO A 1 78 ? -5.567 -15.583 1.655 1.00 94.81 78 PRO A CA 1
ATOM 592 C C . PRO A 1 78 ? -6.674 -14.761 2.344 1.00 94.81 78 PRO A C 1
ATOM 594 O O . PRO A 1 78 ? -7.807 -14.693 1.866 1.00 94.81 78 PRO A O 1
ATOM 597 N N . ARG A 1 79 ? -6.400 -14.177 3.521 1.00 96.69 79 ARG A N 1
ATOM 598 C CA . ARG A 1 79 ? -7.333 -13.249 4.187 1.00 96.69 79 ARG A CA 1
ATOM 599 C C . ARG A 1 79 ? -7.167 -11.808 3.711 1.00 96.69 79 ARG A C 1
ATOM 601 O O . ARG A 1 79 ? -8.091 -11.020 3.879 1.00 96.69 79 ARG A O 1
ATOM 608 N N . THR A 1 80 ? -5.995 -11.471 3.184 1.00 97.94 80 THR A N 1
ATOM 609 C CA . THR A 1 80 ? -5.655 -10.118 2.758 1.00 97.94 80 THR A CA 1
ATOM 610 C C . THR A 1 80 ? -5.995 -9.977 1.288 1.00 97.94 80 THR A C 1
ATOM 612 O O . THR A 1 80 ? -5.441 -10.680 0.449 1.00 97.94 80 THR A O 1
ATOM 615 N N . ILE A 1 81 ? -6.889 -9.050 0.962 1.00 96.75 81 ILE A N 1
ATOM 616 C CA . ILE A 1 81 ? -7.196 -8.724 -0.428 1.00 96.75 81 ILE A CA 1
ATOM 617 C C . ILE A 1 81 ? -6.188 -7.681 -0.907 1.00 96.75 81 ILE A C 1
ATOM 619 O O . ILE A 1 81 ? -6.064 -6.606 -0.311 1.00 96.75 81 ILE A O 1
ATOM 623 N N . PHE A 1 82 ? -5.504 -7.980 -2.008 1.00 96.7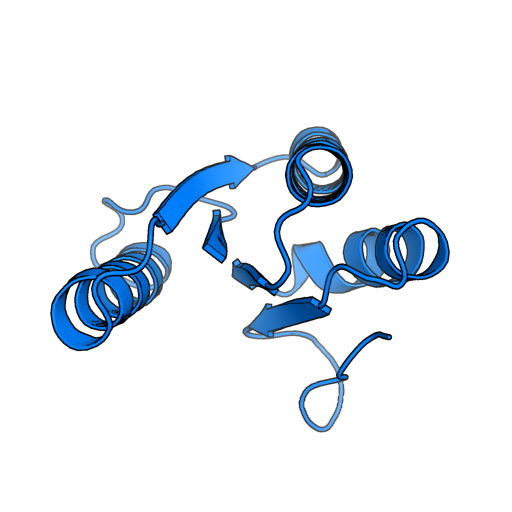5 82 PHE A N 1
ATOM 624 C CA . PHE A 1 82 ? -4.616 -7.041 -2.685 1.00 96.75 82 PHE A CA 1
ATOM 625 C C . PHE A 1 82 ? -5.293 -6.483 -3.936 1.00 96.75 82 PHE A C 1
ATOM 627 O O . PHE A 1 82 ? -5.765 -7.237 -4.787 1.00 96.75 82 PHE A O 1
ATOM 634 N N . ILE A 1 8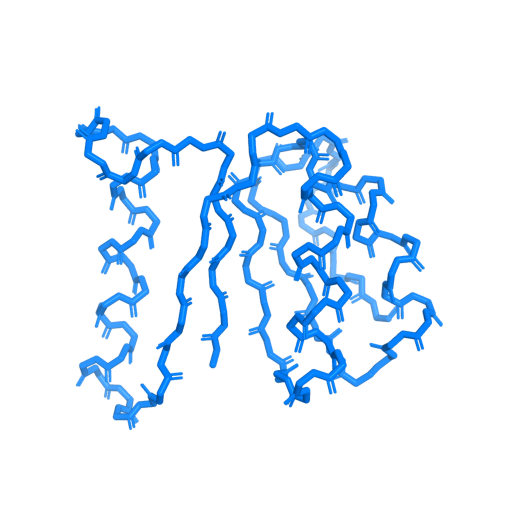3 ? -5.336 -5.156 -4.053 1.00 95.81 83 ILE A N 1
ATOM 635 C CA . ILE A 1 83 ? -5.804 -4.456 -5.252 1.00 95.81 83 ILE A CA 1
ATOM 636 C C . ILE A 1 83 ? -4.609 -3.785 -5.911 1.00 95.81 83 ILE A C 1
ATOM 638 O O . ILE A 1 83 ? -3.979 -2.915 -5.309 1.00 95.81 83 ILE A O 1
ATOM 642 N N . ILE A 1 84 ? -4.351 -4.151 -7.164 1.00 94.62 84 ILE A N 1
ATOM 643 C CA . ILE A 1 84 ? -3.310 -3.541 -7.987 1.00 94.62 84 ILE A CA 1
ATOM 644 C C . ILE A 1 84 ? -3.956 -2.503 -8.892 1.00 94.62 84 ILE A C 1
ATOM 646 O O . ILE A 1 84 ? -4.826 -2.823 -9.706 1.00 94.62 84 ILE A O 1
ATOM 650 N N . THR A 1 85 ? -3.552 -1.246 -8.752 1.00 85.69 85 THR A N 1
ATOM 651 C CA . THR A 1 85 ? -3.933 -0.207 -9.713 1.00 85.69 85 THR A CA 1
ATOM 652 C C . THR A 1 85 ? -2.881 -0.177 -10.824 1.00 85.69 85 THR A C 1
ATOM 654 O O . THR A 1 85 ? -1.709 -0.426 -10.575 1.00 85.69 85 THR A O 1
ATOM 657 N N . SER A 1 86 ? -3.317 0.045 -12.067 1.00 76.88 86 SER A N 1
ATOM 658 C CA . SER A 1 86 ? -2.483 0.015 -13.287 1.00 76.88 86 SER A CA 1
ATOM 659 C C . SER A 1 86 ? -1.762 -1.305 -13.633 1.00 76.88 86 SER A C 1
ATOM 661 O O . SER A 1 86 ? -0.905 -1.307 -14.514 1.00 76.88 86 SER A O 1
ATOM 663 N N . GLY A 1 87 ? -2.160 -2.442 -13.049 1.00 60.53 87 GLY A N 1
ATOM 664 C CA . GLY A 1 87 ? -1.659 -3.773 -13.423 1.00 60.53 87 GLY A CA 1
ATOM 665 C C . GLY A 1 87 ? -1.817 -4.096 -14.919 1.00 60.53 87 GLY A C 1
ATOM 666 O O . GLY A 1 87 ? -2.855 -3.837 -15.532 1.00 60.53 87 GLY A O 1
ATOM 667 N N . GLY A 1 88 ? -0.765 -4.663 -15.517 1.00 50.00 88 GLY A N 1
ATOM 668 C CA . GLY A 1 88 ? -0.712 -5.051 -16.927 1.00 50.00 88 GLY A CA 1
ATOM 669 C C . GLY A 1 88 ? -1.467 -6.351 -17.201 1.00 50.00 88 GLY A C 1
ATOM 670 O O . GLY A 1 88 ? -0.858 -7.398 -17.382 1.00 50.00 88 GLY A O 1
ATOM 671 N N . GLY A 1 89 ? -2.794 -6.285 -17.238 1.00 44.38 89 GLY A N 1
ATOM 672 C CA . GLY A 1 89 ? -3.663 -7.413 -17.560 1.00 44.38 89 GLY A CA 1
ATOM 673 C C . GLY A 1 89 ? -5.107 -6.953 -17.711 1.00 44.38 89 GLY A C 1
ATOM 674 O O . GLY A 1 89 ? -5.566 -6.061 -17.005 1.00 44.38 89 GLY A O 1
ATOM 675 N N . TRP A 1 90 ? -5.815 -7.521 -18.683 1.00 44.31 90 TRP A N 1
ATOM 676 C CA . TRP A 1 90 ? -7.219 -7.229 -18.957 1.00 44.31 90 TRP A CA 1
ATOM 677 C C . TRP A 1 90 ? -8.074 -7.382 -17.688 1.00 44.31 90 TRP A C 1
ATOM 679 O O . TRP A 1 90 ? -8.267 -8.502 -17.237 1.00 44.31 90 TRP A O 1
ATOM 689 N N . TRP A 1 91 ? -8.628 -6.265 -17.197 1.00 39.50 91 TRP A N 1
ATOM 690 C CA . TRP A 1 91 ? -9.583 -6.150 -16.081 1.00 39.50 91 TRP A CA 1
ATOM 691 C C . TRP A 1 91 ? -9.046 -6.606 -14.715 1.00 39.50 91 TRP A C 1
ATOM 693 O O . TRP A 1 91 ? -8.715 -7.766 -14.528 1.00 39.50 91 TRP A O 1
ATOM 703 N N . GLY A 1 92 ? -9.022 -5.676 -13.749 1.00 50.09 92 GLY A N 1
ATOM 704 C CA . GLY A 1 92 ? -8.546 -5.858 -12.371 1.00 50.09 92 GLY A CA 1
ATOM 705 C C . GLY A 1 92 ? -8.640 -7.286 -11.830 1.00 50.09 92 GLY A C 1
ATOM 706 O O . GLY A 1 92 ? -9.723 -7.766 -11.483 1.00 50.09 92 GLY A O 1
ATOM 707 N N . THR A 1 93 ? -7.486 -7.949 -11.754 1.00 49.81 93 THR A N 1
ATOM 708 C CA . THR A 1 93 ? -7.354 -9.269 -11.150 1.00 49.81 93 THR A CA 1
ATOM 709 C C . THR A 1 93 ? -7.534 -9.121 -9.645 1.00 4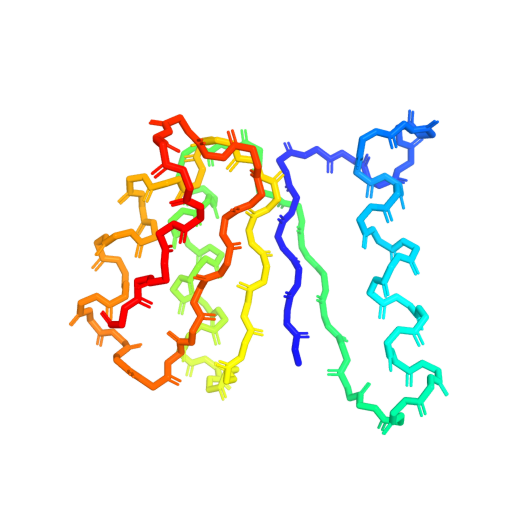9.81 93 THR A C 1
ATOM 711 O O . THR A 1 93 ? -6.662 -8.620 -8.941 1.00 49.81 93 THR A O 1
ATOM 714 N N . TRP A 1 94 ? -8.692 -9.546 -9.146 1.00 53.25 94 TRP A N 1
ATOM 715 C CA . TRP A 1 94 ? -8.910 -9.769 -7.723 1.00 53.25 94 TRP A CA 1
ATOM 716 C C . TRP A 1 94 ? -8.161 -11.041 -7.333 1.00 53.25 94 TRP A C 1
ATOM 718 O O . TRP A 1 94 ? -8.654 -12.148 -7.553 1.00 53.25 94 TRP A O 1
ATOM 728 N N . LEU A 1 95 ? -6.948 -10.882 -6.814 1.00 54.72 95 LEU A N 1
ATOM 729 C CA . LEU A 1 95 ? -6.156 -11.992 -6.301 1.00 54.72 95 LEU A CA 1
ATOM 730 C C . LEU A 1 95 ? -6.707 -12.366 -4.920 1.00 54.72 95 LEU A C 1
ATOM 732 O O . LEU A 1 95 ? -6.781 -11.523 -4.024 1.00 54.72 95 LEU A O 1
ATOM 736 N N . ARG A 1 96 ? -7.185 -13.606 -4.801 1.00 46.62 96 ARG A N 1
ATOM 737 C CA . ARG A 1 96 ? -7.607 -14.233 -3.543 1.00 46.62 96 ARG A CA 1
ATOM 738 C C . ARG A 1 96 ? -6.485 -15.078 -2.964 1.00 46.62 96 ARG A C 1
ATOM 740 O O . ARG A 1 96 ? -5.635 -15.540 -3.758 1.00 46.62 96 ARG A O 1
#